Protein AF-A0A3D1MGC0-F1 (afdb_monomer_lite)

Secondary structure (DSSP, 8-state):
-----PPP-----------SSSSSSSSSS----------PPP----------------------------------EEEEGGGT-TT---EEEE-TT-EEEEEGGGTEEEEE-TTSS-SSGGGS-EEEEE----SS-------

pLDDT: mean 76.21, std 17.86, range [44.78, 98.44]

Structure (mmCIF, N/CA/C/O backbone):
data_AF-A0A3D1MGC0-F1
#
_entry.id   AF-A0A3D1MGC0-F1
#
loop_
_atom_site.group_PDB
_atom_site.id
_atom_site.type_symbol
_atom_site.label_atom_id
_atom_site.label_alt_id
_atom_site.label_comp_id
_atom_site.label_asym_id
_atom_site.label_entity_id
_atom_site.label_seq_id
_atom_site.pdbx_PDB_ins_code
_atom_site.Cartn_x
_atom_site.Cartn_y
_atom_site.Cartn_z
_atom_site.occupancy
_atom_site.B_iso_or_equiv
_atom_site.auth_seq_id
_atom_site.auth_comp_id
_atom_site.auth_asym_id
_atom_site.auth_atom_id
_atom_site.pdbx_PDB_model_num
ATOM 1 N N . MET A 1 1 ? -39.704 -39.101 -5.883 1.00 47.75 1 MET A N 1
ATOM 2 C CA . MET A 1 1 ? -38.546 -39.450 -6.733 1.00 47.75 1 MET A CA 1
ATOM 3 C C . MET A 1 1 ? -38.868 -39.029 -8.158 1.00 47.75 1 MET A C 1
ATOM 5 O O . MET A 1 1 ? -39.542 -39.771 -8.850 1.00 47.75 1 MET A O 1
ATOM 9 N N . ASN A 1 2 ? -38.472 -37.819 -8.559 1.00 51.19 2 ASN A N 1
ATOM 10 C CA . ASN A 1 2 ? -38.643 -37.319 -9.926 1.00 51.19 2 ASN A CA 1
ATOM 11 C C . ASN A 1 2 ? -37.257 -36.995 -10.483 1.00 51.19 2 ASN A C 1
ATOM 13 O O . ASN A 1 2 ? -36.601 -36.066 -10.018 1.00 51.19 2 ASN A O 1
ATOM 17 N N . HIS A 1 3 ? -36.815 -37.802 -11.445 1.00 57.38 3 HIS A N 1
ATOM 18 C CA . HIS A 1 3 ? -35.595 -37.578 -12.208 1.00 57.38 3 HIS A CA 1
ATOM 19 C C . HIS A 1 3 ? -35.859 -36.510 -13.268 1.00 57.38 3 HIS A C 1
ATOM 21 O O . HIS A 1 3 ? -36.646 -36.726 -14.187 1.00 57.38 3 HIS A O 1
ATOM 27 N N . HIS A 1 4 ? -35.196 -35.362 -13.147 1.00 67.50 4 HIS A N 1
ATOM 28 C CA . HIS A 1 4 ? -35.183 -34.338 -14.183 1.00 67.50 4 HIS A CA 1
ATOM 29 C C . HIS A 1 4 ? -33.795 -34.322 -14.834 1.00 67.50 4 HIS A C 1
ATOM 31 O O . HIS A 1 4 ? -32.834 -33.802 -14.272 1.00 67.50 4 HIS A O 1
ATOM 37 N N . ASN A 1 5 ? -33.694 -34.961 -16.001 1.00 59.78 5 ASN A N 1
ATOM 38 C CA . ASN A 1 5 ? -32.517 -34.941 -16.864 1.00 59.78 5 ASN A CA 1
ATOM 39 C C . ASN A 1 5 ? -32.467 -33.602 -17.604 1.00 59.78 5 ASN A C 1
ATOM 41 O O . ASN A 1 5 ? -33.309 -33.351 -18.467 1.00 59.78 5 ASN A O 1
ATOM 45 N N . GLN A 1 6 ? -31.478 -32.759 -17.303 1.00 66.62 6 GLN A N 1
ATOM 46 C CA . GLN A 1 6 ? -31.181 -31.587 -18.123 1.00 66.62 6 GLN A CA 1
ATOM 47 C C . GLN A 1 6 ? -30.089 -31.910 -19.140 1.00 66.62 6 GLN A C 1
ATO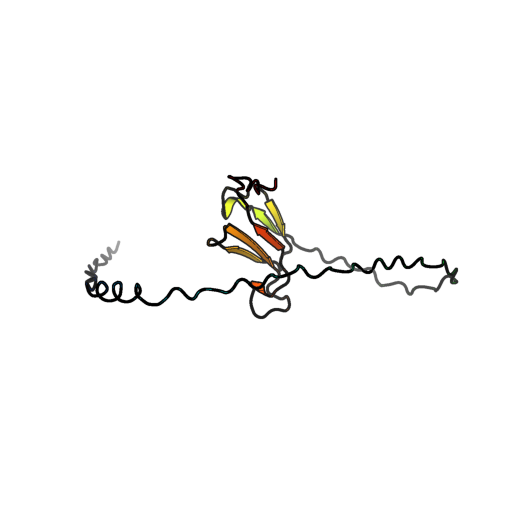M 49 O O . GLN A 1 6 ? -28.969 -32.302 -18.822 1.00 66.62 6 GLN A O 1
ATOM 54 N N . HIS A 1 7 ? -30.503 -31.768 -20.392 1.00 69.94 7 HIS A N 1
ATOM 55 C CA . HIS A 1 7 ? -29.790 -32.047 -21.621 1.00 69.94 7 HIS A CA 1
ATOM 56 C C . HIS A 1 7 ? -28.645 -31.042 -21.828 1.00 69.94 7 HIS A C 1
ATOM 58 O O . HIS A 1 7 ? -28.863 -29.831 -21.868 1.00 69.94 7 HIS A O 1
ATOM 64 N N . PHE A 1 8 ? -27.426 -31.558 -21.995 1.00 57.09 8 PHE A N 1
ATOM 65 C CA . PHE A 1 8 ? -26.239 -30.792 -22.371 1.00 57.09 8 PHE A CA 1
ATOM 66 C C . PHE A 1 8 ? -26.407 -30.214 -23.785 1.00 57.09 8 PHE A C 1
ATOM 68 O O . PHE A 1 8 ? -26.648 -30.941 -24.749 1.00 57.09 8 PHE A O 1
ATOM 75 N N . GLY A 1 9 ? -26.304 -28.889 -23.897 1.00 62.53 9 GLY A N 1
ATOM 76 C CA . GLY A 1 9 ? -26.266 -28.160 -25.161 1.00 62.53 9 GLY A CA 1
ATOM 77 C C . GLY A 1 9 ? -24.826 -27.859 -25.558 1.00 62.53 9 GLY A C 1
ATOM 78 O O . GLY A 1 9 ? -24.232 -26.894 -25.077 1.00 62.53 9 GLY A O 1
ATOM 79 N N . ASP A 1 10 ? -24.291 -28.680 -26.453 1.00 60.38 10 ASP A N 1
ATOM 80 C CA . ASP A 1 10 ? -22.959 -28.566 -27.041 1.00 60.38 10 ASP A CA 1
ATOM 81 C C . ASP A 1 10 ? -22.897 -27.364 -28.007 1.00 60.38 10 ASP A C 1
ATOM 83 O O . ASP A 1 10 ? -23.328 -27.428 -29.162 1.00 60.38 10 ASP A O 1
ATOM 87 N N . ARG A 1 11 ? -22.395 -26.211 -27.544 1.00 63.41 11 ARG A N 1
ATOM 88 C CA . ARG A 1 11 ? -22.168 -25.038 -28.405 1.00 63.41 11 ARG A CA 1
ATOM 89 C C . ARG A 1 11 ? -20.720 -25.006 -28.884 1.00 63.41 11 ARG A C 1
ATOM 91 O O . ARG A 1 11 ? -19.861 -24.386 -28.263 1.00 63.41 11 ARG A O 1
ATOM 98 N N . LYS A 1 12 ? -20.480 -25.616 -30.051 1.00 61.09 12 LYS A N 1
ATOM 99 C CA . LYS A 1 12 ? -19.269 -25.426 -30.869 1.00 61.09 12 LYS A CA 1
ATOM 100 C C . LYS A 1 12 ? -19.075 -23.935 -31.177 1.00 61.09 12 LYS A C 1
ATOM 102 O O . LYS A 1 12 ? -19.682 -23.401 -32.106 1.00 61.09 12 LYS A O 1
ATOM 107 N N . LYS A 1 13 ? -18.224 -23.253 -30.407 1.00 65.25 13 LYS A N 1
ATOM 108 C CA . LYS A 1 13 ? -17.772 -21.890 -30.710 1.00 65.25 13 LYS A CA 1
ATOM 109 C C . LYS A 1 13 ? -16.791 -21.958 -31.883 1.00 65.25 13 LYS A C 1
ATOM 111 O O . LYS A 1 13 ? -15.665 -22.421 -31.737 1.00 65.25 13 LYS A O 1
ATOM 116 N N . ARG A 1 14 ? -17.244 -21.531 -33.063 1.00 66.00 14 ARG A N 1
ATOM 117 C CA . ARG A 1 14 ? -16.391 -21.295 -34.234 1.00 66.00 14 ARG A CA 1
ATOM 118 C C . ARG A 1 14 ? -15.517 -20.075 -33.938 1.00 66.00 14 ARG A C 1
ATOM 120 O O . ARG A 1 14 ? -16.042 -18.980 -33.771 1.00 66.00 14 ARG A O 1
ATOM 127 N N . VAL A 1 15 ? -14.208 -20.280 -33.834 1.00 60.94 15 VAL A N 1
ATOM 128 C CA . VAL A 1 15 ? -13.215 -19.206 -33.697 1.00 60.94 15 VAL A CA 1
ATOM 129 C C . VAL A 1 15 ? -12.971 -18.607 -35.090 1.00 60.94 15 VAL A C 1
ATOM 131 O O . VAL A 1 15 ? -12.609 -19.361 -35.996 1.00 60.94 15 VAL A O 1
ATOM 134 N N . PRO A 1 16 ? -13.187 -17.300 -35.323 1.00 60.53 16 PRO A N 1
ATOM 135 C CA . PRO A 1 16 ? -12.879 -16.686 -36.609 1.00 60.53 16 PRO A CA 1
ATOM 136 C C . PRO A 1 16 ? -11.362 -16.490 -36.780 1.00 60.53 16 PRO A C 1
ATOM 138 O O . PRO A 1 16 ? -10.730 -15.690 -36.094 1.00 60.53 16 PRO A O 1
ATOM 141 N N . VAL A 1 17 ? -10.795 -17.222 -37.742 1.00 59.50 17 VAL A N 1
ATOM 142 C CA . VAL A 1 17 ? -9.399 -17.179 -38.223 1.00 59.50 17 VAL A CA 1
ATOM 143 C C . VAL A 1 17 ? -9.187 -15.957 -39.139 1.00 59.50 17 VAL A C 1
ATOM 145 O O . VAL A 1 17 ? -8.873 -16.095 -40.314 1.00 59.50 17 VAL A O 1
ATOM 148 N N . PHE A 1 18 ? -9.425 -14.741 -38.638 1.00 53.75 18 PHE A N 1
ATOM 149 C CA . PHE A 1 18 ? -9.345 -13.512 -39.454 1.00 53.75 18 PHE A CA 1
ATOM 150 C C . PHE A 1 18 ? -8.654 -12.323 -38.761 1.00 53.75 18 PHE A C 1
ATOM 152 O O . PHE A 1 18 ? -8.911 -11.172 -39.094 1.00 53.75 18 PHE A O 1
ATOM 159 N N . ILE A 1 19 ? -7.732 -12.574 -37.825 1.00 54.25 19 ILE A N 1
ATOM 160 C CA . ILE A 1 19 ? -6.922 -11.518 -37.182 1.00 54.25 19 ILE A CA 1
ATOM 161 C C . ILE A 1 19 ? -5.434 -11.886 -37.260 1.00 54.25 19 ILE A C 1
ATOM 163 O O . ILE A 1 19 ? -4.747 -12.006 -36.257 1.00 54.25 19 ILE A O 1
ATOM 167 N N . PHE A 1 20 ? -4.932 -12.132 -38.472 1.00 50.84 20 PHE A N 1
ATOM 168 C CA . PHE A 1 20 ? -3.489 -12.291 -38.719 1.00 50.84 20 PHE A CA 1
ATOM 169 C C . PHE A 1 20 ? -2.950 -11.350 -39.810 1.00 50.84 20 PHE A C 1
ATOM 171 O O . PHE A 1 20 ? -1.765 -11.388 -40.119 1.00 50.84 20 PHE A O 1
ATOM 178 N N . LEU A 1 21 ? -3.786 -10.455 -40.358 1.00 50.72 21 LEU A N 1
ATOM 179 C CA . LEU A 1 21 ? -3.411 -9.561 -41.465 1.00 50.72 21 LEU A CA 1
ATOM 180 C C . LEU A 1 21 ? -3.240 -8.078 -41.072 1.00 50.72 21 LEU A C 1
ATOM 182 O O . LEU A 1 21 ? -3.053 -7.242 -41.944 1.00 50.72 21 LEU A O 1
ATOM 186 N N . PHE A 1 22 ? -3.276 -7.735 -39.779 1.00 49.31 22 PHE A N 1
ATOM 187 C CA . PHE A 1 22 ? -3.072 -6.351 -39.303 1.00 49.31 22 PHE A CA 1
ATOM 188 C C . PHE A 1 22 ? -1.769 -6.134 -38.510 1.00 49.31 22 PHE A C 1
ATOM 190 O O . PHE A 1 22 ? -1.492 -5.022 -38.079 1.00 49.31 22 PHE A O 1
ATOM 197 N N . VAL A 1 23 ? -0.935 -7.170 -38.351 1.00 52.09 23 VAL A N 1
ATOM 198 C CA . VAL A 1 23 ? 0.314 -7.108 -37.558 1.00 52.09 23 VAL A CA 1
ATOM 199 C C . VAL A 1 23 ? 1.549 -6.746 -38.410 1.00 52.09 23 VAL A C 1
ATOM 201 O O . VAL A 1 23 ? 2.621 -6.504 -37.870 1.00 52.09 23 VAL A O 1
ATOM 204 N N . MET A 1 24 ? 1.421 -6.628 -39.738 1.00 51.75 24 MET A N 1
ATOM 205 C CA . MET A 1 24 ? 2.564 -6.369 -40.639 1.00 51.75 24 MET A CA 1
ATOM 206 C C . MET A 1 24 ? 2.733 -4.914 -41.114 1.00 51.75 24 MET A C 1
ATOM 208 O O . MET A 1 24 ? 3.725 -4.610 -41.768 1.00 51.75 24 MET A O 1
ATOM 212 N N . THR A 1 25 ? 1.834 -3.986 -40.775 1.00 51.94 25 THR A N 1
ATOM 213 C CA . THR A 1 25 ? 1.933 -2.573 -41.212 1.00 51.94 25 THR A CA 1
ATOM 214 C C . THR A 1 25 ? 2.431 -1.599 -40.140 1.00 51.94 25 THR A C 1
ATOM 216 O O . THR A 1 25 ? 2.611 -0.422 -40.437 1.00 51.94 25 THR A O 1
ATOM 219 N N . ALA A 1 26 ? 2.737 -2.059 -38.923 1.00 53.94 26 ALA A N 1
ATOM 220 C CA . ALA A 1 26 ? 3.179 -1.196 -37.818 1.00 53.94 26 ALA A CA 1
ATOM 221 C C . ALA A 1 26 ? 4.712 -1.111 -37.626 1.00 53.94 26 ALA A C 1
ATOM 223 O O . ALA A 1 26 ? 5.164 -0.630 -36.593 1.00 53.94 26 ALA A O 1
ATOM 224 N N . ILE A 1 27 ? 5.525 -1.567 -38.590 1.00 56.47 27 ILE A N 1
ATOM 225 C CA . ILE A 1 27 ? 7.001 -1.611 -38.452 1.00 56.47 27 ILE A CA 1
ATOM 226 C C . ILE A 1 27 ? 7.708 -0.447 -39.192 1.00 56.47 27 ILE A C 1
ATOM 228 O O . ILE A 1 27 ? 8.929 -0.350 -39.165 1.00 56.47 27 ILE A O 1
ATOM 232 N N . LEU A 1 28 ? 6.986 0.487 -39.832 1.00 54.62 28 LEU A N 1
ATOM 233 C CA . LEU A 1 28 ? 7.609 1.494 -40.724 1.00 54.62 28 LEU A CA 1
ATOM 234 C C . LEU A 1 28 ? 7.374 2.980 -40.386 1.00 54.62 28 LEU A C 1
ATOM 236 O O . LEU A 1 28 ? 7.738 3.851 -41.171 1.00 54.62 28 LEU A O 1
ATOM 240 N N . THR A 1 29 ? 6.873 3.309 -39.199 1.00 60.97 29 THR A N 1
ATOM 241 C CA . THR A 1 29 ? 6.804 4.702 -38.704 1.00 60.97 29 THR A CA 1
ATOM 242 C C . THR A 1 29 ? 7.055 4.710 -37.205 1.00 60.97 29 THR A C 1
ATOM 244 O O . THR A 1 29 ? 6.277 4.131 -36.467 1.00 60.97 29 THR A O 1
ATOM 247 N N . GLY A 1 30 ? 8.076 5.336 -36.643 1.00 50.97 30 GLY A N 1
ATOM 248 C CA . GLY A 1 30 ? 9.191 6.089 -37.182 1.00 50.97 30 GLY A CA 1
ATOM 249 C C . GLY A 1 30 ? 10.081 6.429 -35.989 1.00 50.97 30 GLY A C 1
ATOM 250 O O . GLY A 1 30 ? 9.583 6.735 -34.906 1.00 50.97 30 GLY A O 1
ATOM 251 N N . CYS A 1 31 ? 11.395 6.353 -36.169 1.00 55.91 31 CYS A N 1
ATOM 252 C CA . CYS A 1 31 ? 12.350 6.871 -35.202 1.00 55.91 31 CYS A CA 1
ATOM 253 C C . CYS A 1 31 ? 12.249 8.400 -35.194 1.00 55.91 31 CYS A C 1
ATOM 255 O O . CYS A 1 31 ? 12.917 9.071 -35.980 1.00 55.91 31 CYS A O 1
ATOM 257 N N . GLN A 1 32 ? 11.403 8.964 -34.333 1.00 57.88 32 GLN A N 1
ATOM 258 C CA . GLN A 1 32 ? 11.542 10.368 -33.974 1.00 57.88 32 GLN A CA 1
ATOM 259 C C . GLN A 1 32 ? 12.711 10.487 -33.000 1.00 57.88 32 GLN A C 1
ATOM 261 O O . GLN A 1 32 ? 12.677 9.992 -31.878 1.00 57.88 32 GLN A O 1
ATOM 266 N N . HIS A 1 33 ? 13.780 11.093 -33.506 1.00 47.78 33 HIS A N 1
ATOM 267 C CA . HIS A 1 33 ? 14.952 11.518 -32.762 1.00 47.78 33 HIS A CA 1
ATOM 268 C C . HIS A 1 33 ? 14.503 12.548 -31.718 1.00 47.78 33 HIS A C 1
ATOM 270 O O . HIS A 1 33 ? 14.271 13.717 -32.035 1.00 47.78 33 HIS A O 1
ATOM 276 N N . GLU A 1 34 ? 14.330 12.106 -30.478 1.00 55.59 34 GLU A N 1
ATOM 277 C CA . GLU A 1 34 ? 14.039 12.989 -29.358 1.00 55.59 34 GLU A CA 1
ATOM 278 C C . GLU A 1 34 ? 15.332 13.742 -29.016 1.00 55.59 34 GLU A C 1
ATOM 280 O O . GLU A 1 34 ? 16.314 13.166 -28.544 1.00 55.59 34 GLU A O 1
ATOM 285 N N . LYS A 1 35 ? 15.380 15.039 -29.338 1.00 59.62 35 LYS A N 1
ATOM 286 C CA . LYS A 1 35 ? 16.447 15.927 -28.872 1.00 59.62 35 LYS A CA 1
ATOM 287 C C . LYS A 1 35 ? 16.377 15.956 -27.350 1.00 59.62 35 LYS A C 1
ATOM 289 O O . LYS A 1 35 ? 15.458 16.554 -26.797 1.00 59.62 35 LYS A O 1
ATOM 294 N N . SER A 1 36 ? 17.351 15.340 -26.687 1.00 51.25 36 SER A N 1
ATOM 295 C CA . SER A 1 36 ? 17.535 15.463 -25.246 1.00 51.25 36 SER A CA 1
ATOM 296 C C . SER A 1 36 ? 17.737 16.934 -24.886 1.00 51.25 36 SER A C 1
ATOM 298 O O . SER A 1 36 ? 18.810 17.503 -25.088 1.00 51.25 36 SER A O 1
ATOM 300 N N . ALA A 1 37 ? 16.686 17.562 -24.365 1.00 60.47 37 ALA A N 1
ATOM 301 C CA . ALA A 1 37 ? 16.826 18.782 -23.600 1.00 60.47 37 ALA A CA 1
ATOM 302 C C . ALA A 1 37 ? 17.583 18.421 -22.317 1.00 60.47 37 ALA A C 1
ATOM 304 O O . ALA A 1 37 ? 17.166 17.544 -21.558 1.00 60.47 37 ALA A O 1
ATOM 305 N N . VAL A 1 38 ? 18.725 19.070 -22.107 1.00 63.75 38 VAL A N 1
ATOM 306 C CA . VAL A 1 38 ? 19.458 19.037 -20.843 1.00 63.75 38 VAL A CA 1
ATOM 307 C C . VAL A 1 38 ? 18.553 19.678 -19.793 1.00 63.75 38 VAL A C 1
ATOM 309 O O . VAL A 1 38 ? 18.475 20.898 -19.680 1.00 63.75 38 VAL A O 1
ATOM 312 N N . ASN A 1 39 ? 17.817 18.843 -19.063 1.00 53.25 39 ASN A N 1
ATOM 313 C CA . ASN A 1 39 ? 17.094 19.252 -17.872 1.00 53.25 39 ASN A CA 1
ATOM 314 C C . ASN A 1 39 ? 18.118 19.450 -16.756 1.00 53.25 39 ASN A C 1
ATOM 316 O O . ASN A 1 39 ? 18.488 18.509 -16.056 1.00 53.25 39 ASN A O 1
ATOM 320 N N . THR A 1 40 ? 18.590 20.684 -16.606 1.00 64.69 40 THR A N 1
ATOM 321 C CA . THR A 1 40 ? 19.208 21.131 -15.361 1.00 64.69 40 THR A CA 1
ATOM 322 C C . THR A 1 40 ? 18.172 20.931 -14.251 1.00 64.69 40 THR A C 1
ATOM 324 O O . THR A 1 40 ? 17.065 21.463 -14.377 1.00 64.69 40 THR A O 1
ATOM 327 N N . PRO A 1 41 ? 18.460 20.150 -13.195 1.00 71.94 41 PRO A N 1
ATOM 328 C CA . PRO A 1 41 ? 17.519 20.004 -12.098 1.00 71.94 41 PRO A CA 1
ATOM 329 C C . PRO A 1 41 ? 17.252 21.390 -11.494 1.00 71.94 41 PRO A C 1
ATOM 331 O O . PRO A 1 41 ? 18.207 22.146 -11.280 1.00 71.94 41 PRO A O 1
ATOM 334 N N . PRO A 1 42 ? 15.985 21.759 -11.237 1.00 68.19 42 PRO A N 1
ATOM 335 C CA . PRO A 1 42 ? 15.692 22.979 -10.507 1.00 68.19 42 PRO A CA 1
ATOM 336 C C . PRO A 1 42 ? 16.376 22.885 -9.142 1.00 68.19 42 PRO A C 1
ATOM 338 O O . PRO A 1 42 ? 16.145 21.946 -8.379 1.00 68.19 42 PRO A O 1
ATOM 341 N N . ILE A 1 43 ? 17.252 23.846 -8.856 1.00 67.25 43 ILE A N 1
ATOM 342 C CA . ILE A 1 43 ? 17.786 24.056 -7.515 1.00 67.25 43 ILE A CA 1
ATOM 343 C C . ILE A 1 43 ? 16.587 24.462 -6.658 1.00 67.25 43 ILE A C 1
ATOM 345 O O . ILE A 1 43 ? 16.075 25.573 -6.774 1.00 67.25 43 ILE A O 1
ATOM 349 N N . ILE A 1 44 ? 16.089 23.524 -5.855 1.00 70.38 44 ILE A N 1
ATOM 350 C CA . ILE A 1 44 ? 15.060 23.791 -4.856 1.00 70.38 44 ILE A CA 1
ATOM 351 C C . ILE A 1 44 ? 15.768 24.508 -3.706 1.00 70.38 44 ILE A C 1
ATOM 353 O O . ILE A 1 44 ? 16.421 23.878 -2.875 1.00 70.38 44 ILE A O 1
ATOM 357 N N . GLU A 1 45 ? 15.673 25.836 -3.677 1.00 62.59 45 GLU A N 1
ATOM 358 C CA . GLU A 1 45 ? 15.965 26.608 -2.473 1.00 62.59 45 GLU A CA 1
ATOM 359 C C . GLU A 1 45 ? 14.946 26.204 -1.405 1.00 62.59 45 GLU A C 1
ATOM 361 O O . GLU A 1 45 ? 13.771 26.552 -1.481 1.00 62.59 45 GLU A O 1
ATOM 366 N N . VAL A 1 46 ? 15.388 25.412 -0.429 1.00 68.38 46 VAL A N 1
ATOM 367 C CA . VAL A 1 46 ? 14.601 25.085 0.760 1.00 68.38 46 VAL A CA 1
ATOM 368 C C . VAL A 1 46 ? 14.593 26.331 1.652 1.00 68.38 46 VAL A C 1
ATOM 370 O O . VAL A 1 46 ? 15.649 26.684 2.187 1.00 68.38 46 VAL A O 1
ATOM 373 N N . PRO A 1 47 ? 13.454 27.019 1.856 1.00 59.78 47 PRO A N 1
ATOM 374 C CA . PRO A 1 47 ? 13.396 28.145 2.772 1.00 59.78 47 PRO A CA 1
ATOM 375 C C . PRO A 1 47 ? 13.454 27.583 4.192 1.00 59.78 47 PRO A C 1
ATOM 377 O O . PRO A 1 47 ? 12.462 27.090 4.727 1.00 59.78 47 PRO A O 1
ATOM 380 N N . ASN A 1 48 ? 14.631 27.630 4.812 1.00 60.16 48 ASN A N 1
ATOM 381 C CA . ASN A 1 48 ? 14.789 27.288 6.219 1.00 60.16 48 ASN A CA 1
ATOM 382 C C . ASN A 1 48 ? 14.256 28.444 7.085 1.00 60.16 48 ASN A C 1
ATOM 384 O O . ASN A 1 48 ? 15.019 29.265 7.591 1.00 60.16 48 ASN A O 1
ATOM 388 N N . GLN A 1 49 ? 12.932 28.546 7.223 1.00 48.12 49 GLN A N 1
ATOM 389 C CA . GLN A 1 49 ? 12.306 29.446 8.190 1.00 48.12 49 GLN A CA 1
ATOM 390 C C . GLN A 1 49 ? 12.280 28.774 9.567 1.00 48.12 49 GLN A C 1
ATOM 392 O O . GLN A 1 49 ? 11.299 28.155 9.966 1.00 48.12 49 GLN A O 1
ATOM 397 N N . SER A 1 50 ? 13.373 28.917 10.318 1.00 50.41 50 SER A N 1
ATOM 398 C CA . SER A 1 50 ? 13.312 28.810 11.778 1.00 50.41 50 SER A CA 1
ATOM 399 C C . SER A 1 50 ? 12.692 30.086 12.336 1.00 50.41 50 SER A C 1
ATOM 401 O O . SER A 1 50 ? 13.374 31.084 12.560 1.00 50.41 50 SER A O 1
ATOM 403 N N . THR A 1 51 ? 11.380 30.067 12.550 1.00 44.78 51 THR A N 1
ATOM 404 C CA . THR A 1 51 ? 10.705 31.067 13.378 1.00 44.78 51 THR A CA 1
ATOM 405 C C . THR A 1 51 ? 10.902 30.710 14.846 1.00 44.78 51 THR A C 1
ATOM 407 O O . THR A 1 51 ? 10.227 29.838 15.388 1.00 44.78 51 THR A O 1
ATOM 410 N N . THR A 1 52 ? 11.837 31.403 15.492 1.00 52.88 52 THR A N 1
ATOM 411 C CA . THR A 1 52 ? 11.970 31.449 16.950 1.00 52.88 52 THR A CA 1
ATOM 412 C C . THR A 1 52 ? 10.751 32.166 17.530 1.00 52.88 52 THR A C 1
ATOM 414 O O . THR A 1 52 ? 10.647 33.389 17.456 1.00 52.88 52 THR A O 1
ATOM 417 N N . SER A 1 53 ? 9.813 31.409 18.097 1.00 51.00 53 SER A N 1
ATOM 418 C CA . SER A 1 53 ? 8.669 31.953 18.828 1.00 51.00 53 SER A CA 1
ATOM 419 C C . SER A 1 53 ? 9.111 32.499 20.188 1.00 51.00 53 SER A C 1
ATOM 421 O O . SER A 1 53 ? 9.642 31.770 21.026 1.00 51.00 53 SER A O 1
ATOM 423 N N . THR A 1 54 ? 8.873 33.788 20.406 1.00 63.59 54 THR A N 1
ATOM 424 C CA . THR A 1 54 ? 9.002 34.475 21.694 1.00 63.59 54 THR A CA 1
ATOM 425 C C . THR A 1 54 ? 7.975 33.921 22.694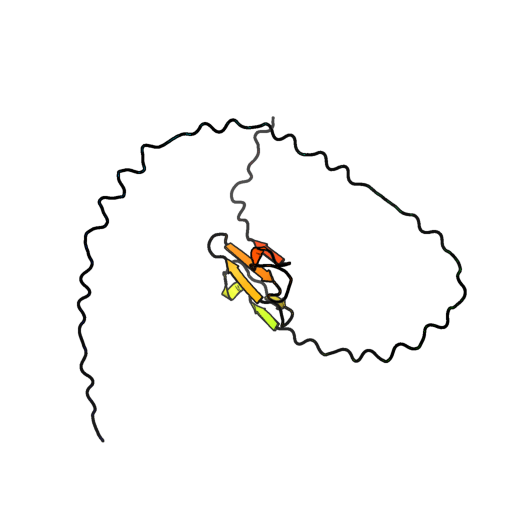 1.00 63.59 54 THR A C 1
ATOM 427 O O . THR A 1 54 ? 6.806 33.785 22.329 1.00 63.59 54 THR A O 1
ATOM 430 N N . PRO A 1 55 ? 8.346 33.616 23.952 1.00 65.00 55 PRO A N 1
ATOM 431 C CA . PRO A 1 55 ? 7.378 33.234 24.971 1.00 65.00 55 PRO A CA 1
ATOM 432 C C . PRO A 1 55 ? 6.630 34.485 25.452 1.00 65.00 55 PRO A C 1
ATOM 434 O O . PRO A 1 55 ? 7.124 35.247 26.280 1.00 65.00 55 PRO A O 1
ATOM 437 N N . THR A 1 56 ? 5.433 34.715 24.915 1.00 67.88 56 THR A N 1
ATOM 438 C CA . THR A 1 56 ? 4.483 35.683 25.472 1.00 67.88 56 THR A CA 1
ATOM 439 C C . THR A 1 56 ? 3.754 35.026 26.639 1.00 67.88 56 THR A C 1
ATOM 441 O O . THR A 1 56 ? 2.906 34.158 26.446 1.00 67.88 56 THR A O 1
ATOM 444 N N . THR A 1 57 ? 4.084 35.453 27.857 1.00 69.94 57 THR A N 1
ATOM 445 C CA . THR A 1 57 ? 3.332 35.153 29.083 1.00 69.94 57 THR A CA 1
ATOM 446 C C . THR A 1 57 ? 1.962 35.831 29.006 1.00 69.94 57 THR A C 1
ATOM 448 O O . THR A 1 57 ? 1.792 36.966 29.448 1.00 69.94 57 THR A O 1
ATOM 451 N N . ALA A 1 58 ? 0.994 35.157 28.388 1.00 63.03 58 ALA A N 1
ATOM 452 C CA . ALA A 1 58 ? -0.412 35.539 28.428 1.00 63.03 58 ALA A CA 1
ATOM 453 C C . ALA A 1 58 ? -1.067 34.991 29.708 1.00 63.03 58 ALA A C 1
ATOM 455 O O . ALA A 1 58 ? -0.746 33.890 30.159 1.00 63.03 58 ALA A O 1
ATOM 456 N N . LEU A 1 59 ? -1.960 35.789 30.305 1.00 73.62 59 LEU A N 1
ATOM 457 C CA . LEU A 1 59 ? -2.785 35.406 31.453 1.00 73.62 59 LEU A CA 1
ATOM 458 C C . LEU A 1 59 ? -3.608 34.135 31.159 1.00 73.62 59 LEU A C 1
ATOM 460 O O . LEU A 1 59 ? -3.943 33.896 29.999 1.00 73.62 59 LEU A O 1
ATOM 464 N N . PRO A 1 60 ? -3.979 33.354 32.193 1.00 68.12 60 PRO A N 1
ATOM 465 C CA . PRO A 1 60 ? -4.834 32.184 32.036 1.00 68.12 60 PRO A CA 1
ATOM 466 C C . PRO A 1 60 ? -6.227 32.617 31.570 1.00 68.12 60 PRO A C 1
ATOM 468 O O . PRO A 1 60 ? -7.051 33.078 32.359 1.00 68.12 60 PRO A O 1
ATOM 471 N N . ASP A 1 61 ? -6.457 32.494 30.267 1.00 70.50 61 ASP A N 1
ATOM 472 C CA . ASP A 1 61 ? -7.777 32.562 29.660 1.00 70.50 61 ASP A CA 1
ATOM 473 C C . ASP A 1 61 ? -8.574 31.343 30.138 1.00 70.50 61 ASP A C 1
ATOM 475 O O . ASP A 1 61 ? -8.098 30.204 30.078 1.00 70.50 61 ASP A O 1
ATOM 479 N N . LEU A 1 62 ? -9.756 31.585 30.702 1.00 71.12 62 LEU A N 1
ATOM 480 C CA . LEU A 1 62 ? -10.639 30.538 31.203 1.00 71.12 62 LEU A CA 1
ATOM 481 C C . LEU A 1 62 ? -11.240 29.823 29.996 1.00 71.12 62 LEU A C 1
ATOM 483 O O . LEU A 1 62 ? -12.306 30.185 29.501 1.00 71.12 62 LEU A O 1
ATOM 487 N N . GLN A 1 63 ? -10.510 28.822 29.510 1.00 76.88 63 GLN A N 1
ATOM 488 C CA . GLN A 1 63 ? -10.915 27.990 28.394 1.00 76.88 63 GLN A CA 1
ATOM 489 C C . GLN A 1 63 ? -12.264 27.337 28.742 1.00 76.88 63 GLN A C 1
ATOM 491 O O . GLN A 1 63 ? -12.339 26.613 29.739 1.00 76.88 63 GLN A O 1
ATOM 496 N N . PRO A 1 64 ? -13.341 27.617 27.985 1.00 76.56 64 PRO A N 1
ATOM 497 C CA . PRO A 1 64 ? -14.644 27.023 28.246 1.00 76.56 64 PRO A CA 1
ATOM 498 C C . PRO A 1 64 ? -14.498 25.502 28.244 1.00 76.56 64 PRO A C 1
ATOM 500 O O . PRO A 1 64 ? -13.876 24.951 27.334 1.00 76.56 64 PRO A O 1
ATOM 503 N N . GLU A 1 65 ? -15.033 24.845 29.280 1.00 77.00 65 GLU A N 1
ATOM 504 C CA . GLU A 1 65 ? -15.063 23.385 29.397 1.00 77.00 65 GLU A CA 1
ATOM 505 C C . GLU A 1 65 ? -15.630 22.799 28.103 1.00 77.00 65 GLU A C 1
ATOM 507 O O . GLU A 1 65 ? -16.835 22.838 27.841 1.00 77.00 65 GLU A O 1
ATOM 512 N N . GLN A 1 66 ? -14.737 22.294 27.254 1.00 79.94 66 GLN A N 1
ATOM 513 C CA . GLN A 1 66 ? -15.128 21.597 26.050 1.00 79.94 66 GLN A CA 1
ATOM 514 C C . GLN A 1 66 ? -15.840 20.320 26.508 1.00 79.94 66 GLN A C 1
ATOM 516 O O . GLN A 1 66 ? -15.264 19.566 27.300 1.00 79.94 66 GLN A O 1
ATOM 521 N N . PRO A 1 67 ? -17.088 20.075 26.067 1.00 83.25 67 PRO A N 1
ATOM 522 C CA . PRO A 1 67 ? -17.837 18.906 26.495 1.00 83.25 67 PRO A CA 1
ATOM 523 C C . PRO A 1 67 ? -17.010 17.639 26.249 1.00 83.25 67 PRO A C 1
ATOM 525 O O . PRO A 1 67 ? -16.269 17.584 25.259 1.00 83.25 67 PRO A O 1
ATOM 528 N N . PRO A 1 68 ? -17.109 16.632 27.137 1.00 80.56 68 PRO A N 1
ATOM 529 C CA . PRO A 1 68 ? -16.312 15.419 27.047 1.00 80.56 68 PRO A CA 1
ATOM 530 C C . PRO A 1 68 ? -16.477 14.815 25.656 1.00 80.56 68 PRO A C 1
ATOM 532 O O . PRO A 1 68 ? -17.570 14.402 25.265 1.00 80.56 68 PRO A O 1
ATOM 535 N N . ILE A 1 69 ? -15.382 14.814 24.894 1.00 82.12 69 ILE A N 1
ATOM 536 C CA . ILE A 1 69 ? -15.328 14.227 23.561 1.00 82.12 69 ILE A CA 1
ATOM 537 C C . ILE A 1 69 ? -15.556 12.732 23.762 1.00 82.12 69 ILE A C 1
ATOM 539 O O . ILE A 1 69 ? -14.660 12.006 24.193 1.00 82.12 69 ILE A O 1
ATOM 543 N N . VAL A 1 70 ? -16.779 12.274 23.502 1.00 82.69 70 VAL A N 1
ATOM 544 C CA . VAL A 1 70 ? -17.093 10.849 23.472 1.00 82.69 70 VAL A CA 1
ATOM 545 C C . VAL A 1 70 ? -16.313 10.281 22.296 1.00 82.69 70 VAL A C 1
ATOM 547 O O . VAL A 1 70 ? -16.684 10.478 21.142 1.00 82.69 70 VAL A O 1
ATOM 550 N N . ALA A 1 71 ? -15.173 9.657 22.591 1.00 82.81 71 ALA A N 1
ATOM 551 C CA . ALA A 1 71 ? -14.312 9.069 21.582 1.00 82.81 71 ALA A CA 1
ATOM 552 C C . ALA A 1 71 ? -15.095 7.972 20.855 1.00 82.81 71 ALA A C 1
ATOM 554 O O . ALA A 1 71 ? -15.340 6.893 21.397 1.00 82.81 71 ALA A O 1
ATOM 555 N N . GLU A 1 72 ? -15.515 8.269 19.631 1.00 84.56 72 GLU A N 1
ATOM 556 C CA . GLU A 1 72 ? -16.159 7.291 18.774 1.00 84.56 72 GLU A CA 1
ATOM 557 C C . GLU A 1 72 ? -15.180 6.135 18.546 1.00 84.56 72 GLU A C 1
ATOM 559 O O . GLU A 1 72 ? -14.035 6.324 18.117 1.00 84.56 72 GLU A O 1
ATOM 564 N N . LYS A 1 73 ? -15.604 4.920 18.905 1.00 86.00 73 LYS A N 1
ATOM 565 C CA . LYS A 1 73 ? -14.784 3.719 18.767 1.00 86.00 73 LYS A CA 1
ATOM 566 C C . LYS A 1 73 ? -14.577 3.440 17.280 1.00 86.00 73 LYS A C 1
ATOM 568 O O . LYS A 1 73 ? -15.411 2.801 16.644 1.00 86.00 73 LYS A O 1
ATOM 573 N N . LYS A 1 74 ? -13.447 3.887 16.734 1.00 87.12 74 LYS A N 1
ATOM 574 C CA . LYS A 1 74 ? -13.043 3.565 15.362 1.00 87.12 74 LYS A CA 1
ATOM 575 C C . LYS A 1 74 ? -12.843 2.052 15.241 1.00 87.12 74 LYS A C 1
ATOM 577 O O . LYS A 1 74 ? -12.046 1.462 15.971 1.00 87.12 74 LYS A O 1
ATOM 582 N N . VAL A 1 75 ? -13.602 1.421 14.349 1.00 91.56 75 VAL A N 1
ATOM 583 C CA . VAL A 1 75 ? -13.441 0.005 13.999 1.00 91.56 75 VAL A CA 1
ATOM 584 C C . VAL A 1 75 ? -12.339 -0.078 12.958 1.00 91.56 75 VAL A C 1
ATOM 586 O O . VAL A 1 75 ? -12.467 0.531 11.908 1.00 91.56 75 VAL A O 1
ATOM 589 N N . TYR A 1 76 ? -11.263 -0.803 13.240 1.00 95.25 76 TYR A N 1
ATOM 590 C CA . TYR A 1 76 ? -10.172 -0.989 12.288 1.00 95.25 76 TYR A CA 1
ATOM 591 C C . TYR A 1 76 ? -10.194 -2.399 11.704 1.00 95.25 76 TYR A C 1
ATOM 593 O O . TYR A 1 76 ? -10.603 -3.345 12.382 1.00 95.25 76 TYR A O 1
ATOM 601 N N . THR A 1 77 ? -9.697 -2.536 10.478 1.00 95.75 77 THR A N 1
ATOM 602 C CA . THR A 1 77 ? -9.584 -3.822 9.784 1.00 95.75 77 THR A CA 1
ATOM 603 C C . THR A 1 77 ? -8.117 -4.204 9.653 1.00 95.75 77 THR A C 1
ATOM 605 O O . THR A 1 77 ? -7.297 -3.392 9.233 1.00 95.75 77 THR A O 1
ATOM 608 N N . THR A 1 78 ? -7.771 -5.444 9.993 1.00 98.00 78 THR A N 1
ATOM 609 C CA . THR A 1 78 ? -6.432 -5.988 9.736 1.00 98.00 78 THR A CA 1
ATOM 610 C C . THR A 1 78 ? -6.404 -6.613 8.348 1.00 98.00 78 THR A C 1
ATOM 612 O O . THR A 1 78 ? -7.209 -7.498 8.067 1.00 98.00 78 THR A O 1
ATOM 615 N N . VAL A 1 79 ? -5.468 -6.188 7.503 1.00 98.06 79 VAL A N 1
ATOM 616 C CA . VAL A 1 79 ? -5.275 -6.716 6.146 1.00 98.06 79 VAL A CA 1
ATOM 617 C C . VAL A 1 79 ? -3.957 -7.479 6.078 1.00 98.06 79 VAL A C 1
ATOM 619 O O . VAL A 1 79 ? -2.930 -6.972 6.532 1.00 98.06 79 VAL A O 1
ATOM 622 N N . ASP A 1 80 ? -3.993 -8.699 5.536 1.00 98.38 80 ASP A N 1
ATOM 623 C CA . ASP A 1 80 ? -2.811 -9.511 5.237 1.00 98.38 80 ASP A CA 1
ATOM 624 C C . ASP A 1 80 ? -2.395 -9.288 3.781 1.00 98.38 80 ASP A C 1
ATOM 626 O O . ASP A 1 80 ? -3.107 -9.676 2.856 1.00 98.38 80 ASP A O 1
ATOM 630 N N . PHE A 1 81 ? -1.257 -8.626 3.560 1.00 98.19 81 PHE A N 1
ATOM 631 C CA . PHE A 1 81 ? -0.855 -8.261 2.202 1.00 98.19 81 PHE A CA 1
ATOM 632 C C . PHE A 1 81 ? -0.273 -9.424 1.398 1.00 98.19 81 PHE A C 1
ATOM 634 O O . PHE A 1 81 ? -0.181 -9.325 0.171 1.00 98.19 81 PHE A O 1
ATOM 641 N N . SER A 1 82 ? 0.034 -10.545 2.056 1.00 97.94 82 SER A N 1
ATOM 642 C CA . SER A 1 82 ? 0.500 -11.753 1.375 1.00 97.94 82 SER A CA 1
ATOM 643 C C . SER A 1 82 ? -0.582 -12.387 0.493 1.00 97.94 82 SER A C 1
ATOM 645 O O . SER A 1 82 ? -0.254 -13.114 -0.444 1.00 97.94 82 SER A O 1
ATOM 647 N N . GL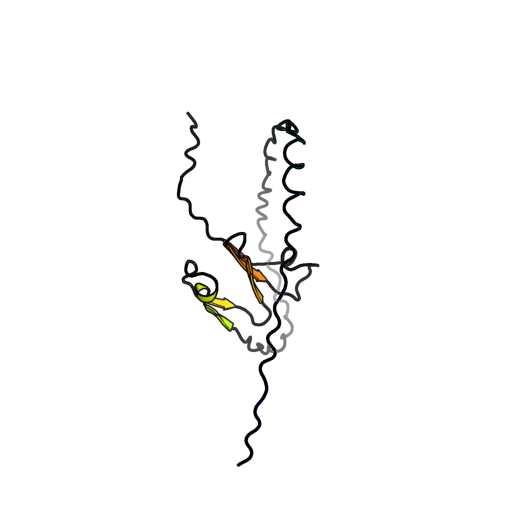U A 1 83 ? -1.859 -12.054 0.731 1.00 97.50 83 GLU A N 1
ATOM 648 C CA . GLU A 1 83 ? -2.994 -12.473 -0.100 1.00 97.50 83 GLU A CA 1
ATOM 649 C C . GLU A 1 83 ? -2.989 -11.819 -1.494 1.00 97.50 83 GLU A C 1
ATOM 651 O O . GLU A 1 83 ? -3.527 -12.394 -2.439 1.00 97.50 83 GLU A O 1
ATOM 656 N N . TYR A 1 84 ? -2.363 -10.643 -1.647 1.00 96.62 84 TYR A N 1
ATOM 657 C CA . TYR A 1 84 ? -2.239 -9.957 -2.941 1.00 96.62 84 TYR A CA 1
ATOM 658 C C . TYR A 1 84 ? -0.989 -10.398 -3.704 1.00 96.62 84 TYR A C 1
ATOM 660 O O . TYR A 1 84 ? -1.037 -10.621 -4.913 1.00 96.62 84 TYR A O 1
ATOM 668 N N . ASN A 1 85 ? 0.142 -10.511 -3.003 1.00 96.50 85 ASN A N 1
ATOM 669 C CA . ASN A 1 85 ? 1.401 -11.000 -3.554 1.00 96.50 85 ASN A CA 1
ATOM 670 C C . ASN A 1 85 ? 2.292 -11.525 -2.415 1.00 96.50 85 ASN A C 1
ATOM 672 O O . ASN A 1 85 ? 2.456 -10.862 -1.390 1.00 96.50 85 ASN A O 1
ATOM 676 N N . SER A 1 86 ? 2.905 -12.695 -2.611 1.00 96.75 86 SER A N 1
ATOM 677 C CA . SER A 1 86 ? 3.731 -13.385 -1.609 1.00 96.75 86 SER A CA 1
ATOM 678 C C . SER A 1 86 ? 4.979 -12.618 -1.161 1.00 96.75 86 SER A C 1
ATOM 680 O O . SER A 1 86 ? 5.571 -12.961 -0.137 1.00 96.75 86 SER A O 1
ATOM 682 N N . ASP A 1 87 ? 5.393 -11.595 -1.907 1.00 95.69 87 ASP A N 1
ATOM 683 C CA . ASP A 1 87 ? 6.512 -10.729 -1.536 1.00 95.69 87 ASP A CA 1
ATOM 684 C C . ASP A 1 87 ? 6.138 -9.740 -0.420 1.00 95.69 87 ASP A C 1
ATOM 686 O O . ASP A 1 87 ? 7.012 -9.254 0.299 1.00 95.69 87 ASP A O 1
ATOM 690 N N . TYR A 1 88 ? 4.846 -9.459 -0.222 1.00 96.94 88 TYR A N 1
ATOM 691 C CA . TYR A 1 88 ? 4.358 -8.581 0.840 1.00 96.94 88 TYR A CA 1
ATOM 692 C C . TYR A 1 88 ? 4.018 -9.366 2.109 1.00 96.94 88 TYR A C 1
ATOM 694 O O . TYR A 1 88 ? 2.862 -9.503 2.500 1.00 96.94 88 TYR A O 1
ATOM 702 N N . GLN A 1 89 ? 5.046 -9.868 2.792 1.00 97.19 89 GLN A N 1
ATOM 703 C CA . GLN A 1 89 ? 4.911 -10.688 4.007 1.00 97.19 89 GLN A CA 1
ATOM 704 C C . GLN A 1 89 ? 4.648 -9.853 5.272 1.00 97.19 89 GLN A C 1
ATOM 706 O O . GLN A 1 89 ? 5.315 -10.012 6.294 1.00 97.19 89 GLN A O 1
ATOM 711 N N . PHE A 1 90 ? 3.693 -8.927 5.208 1.00 97.69 90 PHE A N 1
ATOM 712 C CA . PHE A 1 90 ? 3.305 -8.098 6.344 1.00 97.69 90 PHE A CA 1
ATOM 713 C C . PHE A 1 90 ? 1.790 -7.922 6.426 1.00 97.69 90 PHE A C 1
ATOM 715 O O . PHE A 1 90 ? 1.052 -8.133 5.465 1.00 97.69 90 PHE A O 1
ATOM 722 N N . LYS A 1 91 ? 1.333 -7.505 7.607 1.00 98.44 91 LYS A N 1
ATOM 723 C CA . LYS A 1 91 ? -0.057 -7.129 7.868 1.00 98.44 91 LYS A CA 1
ATOM 724 C C . LYS A 1 91 ? -0.108 -5.686 8.340 1.00 98.44 91 LYS A C 1
ATOM 726 O O . LYS A 1 91 ? 0.825 -5.235 9.005 1.00 98.44 91 LYS A O 1
ATOM 731 N N . ALA A 1 92 ? -1.193 -4.979 8.046 1.00 97.75 92 ALA A N 1
ATOM 732 C CA . ALA A 1 92 ? -1.430 -3.654 8.612 1.00 97.75 92 ALA A CA 1
ATOM 733 C C . ALA A 1 92 ? -2.861 -3.506 9.115 1.00 97.75 92 ALA A C 1
ATOM 735 O O . ALA A 1 92 ? -3.782 -4.174 8.646 1.00 97.75 92 ALA A O 1
ATOM 736 N N . ILE A 1 93 ? -3.021 -2.605 10.078 1.00 97.81 93 ILE A N 1
ATOM 737 C CA . ILE A 1 93 ? -4.316 -2.161 10.576 1.00 97.81 93 ILE A CA 1
ATOM 738 C C . ILE A 1 93 ? -4.703 -0.929 9.760 1.00 97.81 93 ILE A C 1
ATOM 740 O O . ILE A 1 93 ? -3.983 0.068 9.764 1.00 97.81 93 ILE A O 1
ATOM 744 N N . ILE A 1 94 ? -5.824 -1.013 9.057 1.00 96.88 94 ILE A N 1
ATOM 745 C CA . ILE A 1 94 ? -6.302 0.008 8.131 1.00 96.88 94 ILE A CA 1
ATOM 746 C C . ILE A 1 94 ? -7.623 0.582 8.670 1.00 96.88 94 ILE A C 1
ATOM 748 O O . ILE A 1 94 ? -8.448 -0.176 9.198 1.00 96.88 94 ILE A O 1
ATOM 752 N N . PRO A 1 95 ? -7.842 1.909 8.593 1.00 96.12 95 PRO A N 1
ATOM 753 C CA . PRO A 1 95 ? -9.125 2.498 8.953 1.00 96.12 95 PRO A CA 1
ATOM 754 C C . PRO A 1 95 ? -10.263 1.960 8.067 1.00 96.12 95 PRO A C 1
ATOM 756 O O . PRO A 1 95 ? -10.032 1.584 6.920 1.00 96.12 95 PRO A O 1
ATOM 759 N N . PRO A 1 96 ? -11.506 1.933 8.563 1.00 93.69 96 PRO A N 1
ATOM 760 C CA . PRO A 1 96 ? -12.600 1.213 7.911 1.00 93.69 96 PRO A CA 1
ATOM 761 C C . PRO A 1 96 ? -13.061 1.869 6.605 1.00 93.69 96 PRO A C 1
ATOM 763 O O . PRO A 1 96 ? -13.678 1.214 5.773 1.00 93.69 96 PRO A O 1
ATOM 766 N N . ASN A 1 97 ? -12.779 3.160 6.435 1.00 95.19 97 ASN A N 1
ATOM 767 C CA . ASN A 1 97 ? -13.080 3.926 5.232 1.00 95.19 97 ASN A CA 1
ATOM 768 C C . ASN A 1 97 ? -12.019 3.766 4.140 1.00 95.19 97 ASN A C 1
ATOM 770 O O . ASN A 1 97 ? -12.248 4.233 3.037 1.00 95.19 97 ASN A O 1
ATOM 774 N N . TYR A 1 98 ? -10.879 3.128 4.406 1.00 96.88 98 TYR A N 1
ATOM 775 C CA . TYR A 1 98 ? -9.834 2.979 3.398 1.00 96.88 98 TYR A CA 1
ATOM 776 C C . TYR A 1 98 ? -10.030 1.694 2.593 1.00 96.88 98 TYR A C 1
ATOM 778 O O . TYR A 1 98 ? -10.403 0.645 3.119 1.00 96.88 98 TYR A O 1
ATOM 786 N N . GLN A 1 99 ? -9.720 1.780 1.306 1.00 96.75 99 GLN A N 1
ATOM 787 C CA . GLN A 1 99 ? -9.723 0.682 0.359 1.00 96.75 99 GLN A CA 1
ATOM 788 C C . GLN A 1 99 ? -8.288 0.292 -0.000 1.00 96.75 99 GLN A C 1
ATOM 790 O O . GLN A 1 99 ? -7.395 1.137 -0.054 1.00 96.75 99 GLN A O 1
ATOM 795 N N . VAL A 1 100 ? -8.083 -1.003 -0.246 1.00 97.38 100 VAL A N 1
ATOM 796 C CA . VAL A 1 100 ? -6.820 -1.566 -0.728 1.00 97.38 100 VAL A CA 1
ATOM 797 C C . VAL A 1 100 ? -7.007 -2.039 -2.166 1.00 97.38 100 VAL A C 1
ATOM 799 O O . VAL A 1 100 ? -7.944 -2.779 -2.459 1.00 97.38 100 VAL A O 1
ATOM 802 N N . GLU A 1 101 ? -6.111 -1.627 -3.056 1.00 97.00 101 GLU A N 1
ATOM 803 C CA . GLU A 1 101 ? -6.072 -2.053 -4.456 1.00 97.00 101 GLU A CA 1
ATOM 804 C C . GLU A 1 101 ? -4.672 -2.575 -4.797 1.00 97.00 101 GLU A C 1
ATOM 806 O O . GLU A 1 101 ? -3.671 -1.919 -4.510 1.00 97.00 101 GLU A O 1
ATOM 811 N N . TYR A 1 102 ? -4.595 -3.744 -5.437 1.00 97.25 102 TYR A N 1
ATOM 812 C CA . TYR A 1 102 ? -3.342 -4.281 -5.964 1.00 97.25 102 TYR A CA 1
ATOM 813 C C . TYR A 1 102 ? -3.244 -4.045 -7.474 1.00 97.25 102 TYR A C 1
ATOM 815 O O . TYR A 1 102 ? -4.067 -4.528 -8.254 1.00 97.25 102 TYR A O 1
ATOM 823 N N . VAL A 1 103 ? -2.216 -3.306 -7.894 1.00 95.31 103 VAL A N 1
ATOM 824 C CA . VAL A 1 103 ? -1.974 -2.948 -9.294 1.00 95.31 103 VAL A CA 1
ATOM 825 C C . VAL A 1 103 ? -0.919 -3.883 -9.882 1.00 95.31 103 VAL A C 1
ATOM 827 O O . VAL A 1 103 ? 0.283 -3.612 -9.834 1.00 95.31 103 VAL A O 1
ATOM 830 N N . ASN A 1 104 ? -1.385 -4.980 -10.487 1.00 94.94 104 ASN A N 1
ATOM 831 C CA . ASN A 1 104 ? -0.540 -6.053 -11.035 1.00 94.94 104 ASN A CA 1
ATOM 832 C C . ASN A 1 104 ? 0.581 -5.552 -11.965 1.00 94.94 104 ASN A C 1
ATOM 834 O O . ASN A 1 104 ? 1.696 -6.055 -11.913 1.00 94.94 104 ASN A O 1
ATOM 838 N N . VAL A 1 105 ? 0.300 -4.556 -12.817 1.00 94.62 105 VAL A N 1
ATOM 839 C CA . VAL A 1 105 ? 1.228 -4.087 -13.870 1.00 94.62 105 VAL A CA 1
ATOM 840 C C . VAL A 1 105 ? 2.523 -3.503 -13.300 1.00 94.62 105 VAL A C 1
ATOM 842 O O . VAL A 1 105 ? 3.571 -3.584 -13.936 1.00 94.62 105 VAL A O 1
ATOM 845 N N . ILE A 1 106 ? 2.459 -2.899 -12.115 1.00 93.12 106 ILE A N 1
ATOM 846 C CA . ILE A 1 106 ? 3.601 -2.231 -11.478 1.00 93.12 106 ILE A CA 1
ATOM 847 C C . ILE A 1 106 ? 3.991 -2.874 -10.147 1.00 93.12 106 ILE A C 1
ATOM 849 O O . ILE A 1 106 ? 4.848 -2.320 -9.455 1.00 93.12 106 ILE A O 1
ATOM 853 N N . GLU A 1 107 ? 3.381 -4.022 -9.826 1.00 95.38 107 GLU A N 1
ATOM 854 C CA . GLU A 1 107 ? 3.536 -4.757 -8.570 1.00 95.38 107 GLU A CA 1
ATOM 855 C C . GLU A 1 107 ? 3.483 -3.811 -7.364 1.00 95.38 107 GLU A C 1
ATOM 857 O O . GLU A 1 107 ? 4.467 -3.637 -6.640 1.00 95.38 107 GLU A O 1
ATOM 862 N N . SER A 1 108 ? 2.347 -3.131 -7.196 1.00 96.31 108 SER A N 1
ATOM 863 C CA . SER A 1 108 ? 2.153 -2.168 -6.111 1.00 96.31 108 SER A CA 1
ATOM 864 C C . SER A 1 108 ? 0.808 -2.315 -5.421 1.00 96.31 108 SER A C 1
ATOM 866 O O . SER A 1 108 ? -0.166 -2.772 -6.013 1.00 96.31 108 SER A O 1
ATOM 868 N N . ILE A 1 109 ? 0.754 -1.854 -4.178 1.00 97.81 109 ILE A N 1
ATOM 869 C CA . ILE A 1 109 ? -0.453 -1.748 -3.367 1.00 97.81 109 ILE A CA 1
ATOM 870 C C . ILE A 1 109 ? -0.776 -0.265 -3.167 1.00 97.81 109 ILE A C 1
ATOM 872 O O . ILE A 1 109 ? 0.083 0.499 -2.720 1.00 97.81 109 ILE A O 1
ATOM 876 N N . ASN A 1 110 ? -2.019 0.115 -3.449 1.00 97.56 110 ASN A N 1
ATOM 877 C CA . ASN A 1 110 ? -2.588 1.418 -3.120 1.00 97.56 110 ASN A CA 1
ATOM 878 C C . ASN A 1 110 ? -3.492 1.260 -1.896 1.00 97.56 110 ASN A C 1
ATOM 880 O O . ASN A 1 110 ? -4.309 0.341 -1.850 1.00 97.56 110 ASN A O 1
ATOM 884 N N . ILE A 1 111 ? -3.369 2.161 -0.924 1.00 97.75 111 ILE A N 1
ATOM 885 C CA . ILE A 1 111 ? -4.277 2.260 0.222 1.00 97.75 111 ILE A CA 1
ATOM 886 C C . ILE A 1 111 ? -4.803 3.693 0.260 1.00 97.75 111 ILE A C 1
ATOM 888 O O . ILE A 1 111 ? -4.024 4.623 0.477 1.00 97.75 111 ILE A O 1
ATOM 892 N N . TYR A 1 112 ? -6.097 3.885 0.030 1.00 97.19 112 TYR A N 1
ATOM 893 C CA . TYR A 1 112 ? -6.691 5.211 -0.173 1.00 97.19 112 TYR A CA 1
ATOM 894 C C . TYR A 1 112 ? -8.096 5.295 0.423 1.00 97.19 112 TYR A C 1
ATOM 896 O O . TYR A 1 112 ? -8.745 4.273 0.622 1.00 97.19 112 TYR A O 1
ATOM 904 N N . ASP A 1 113 ? -8.571 6.504 0.711 1.00 96.69 113 ASP A N 1
ATOM 905 C CA . ASP A 1 113 ? -9.967 6.743 1.091 1.00 96.69 113 ASP A CA 1
ATOM 906 C C . ASP A 1 113 ? -10.775 7.102 -0.171 1.00 96.69 113 ASP A C 1
ATOM 908 O O . ASP A 1 113 ? -10.539 8.166 -0.747 1.00 96.69 113 ASP A O 1
ATOM 912 N N . PRO A 1 11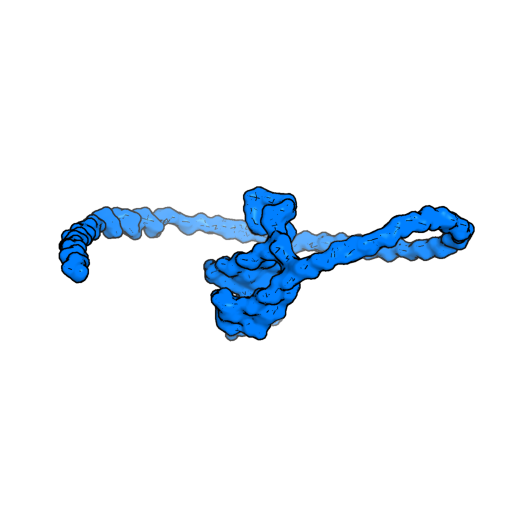4 ? -11.735 6.268 -0.619 1.00 95.88 114 PRO A N 1
ATOM 913 C CA . PRO A 1 114 ? -12.534 6.543 -1.806 1.00 95.88 114 PRO A CA 1
ATOM 914 C C . PRO A 1 114 ? -13.454 7.760 -1.642 1.00 95.88 114 PRO A C 1
ATOM 916 O O . PRO A 1 114 ? -13.996 8.226 -2.641 1.00 95.88 114 PRO A O 1
ATOM 919 N N . GLN A 1 115 ? -13.666 8.254 -0.416 1.00 95.38 115 GLN A N 1
ATOM 920 C CA . GLN A 1 115 ? -14.430 9.471 -0.132 1.00 95.38 115 GLN A CA 1
ATOM 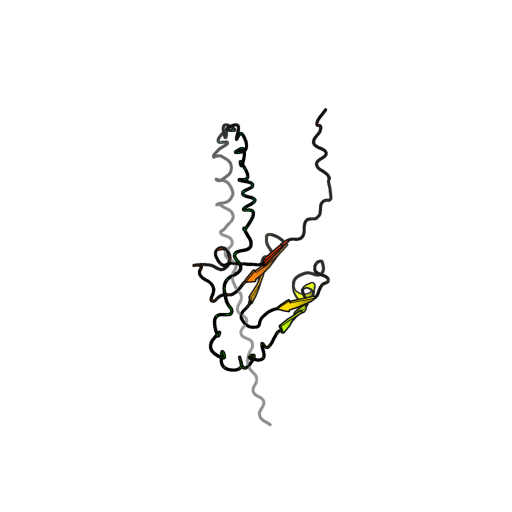921 C C . GLN A 1 115 ? -13.561 10.736 -0.123 1.00 95.38 115 GLN A C 1
ATOM 923 O O . GLN A 1 115 ? -14.103 11.838 -0.031 1.00 95.38 115 GLN A O 1
ATOM 928 N N . ALA A 1 116 ? -12.233 10.605 -0.208 1.00 95.56 116 ALA A N 1
ATOM 929 C CA . ALA A 1 116 ? -11.351 11.757 -0.319 1.00 95.56 116 ALA A CA 1
ATOM 930 C C . ALA A 1 116 ? -11.493 12.437 -1.690 1.00 95.56 116 ALA A C 1
ATOM 932 O O . ALA A 1 116 ? -11.864 11.814 -2.690 1.00 95.56 116 ALA A O 1
ATOM 933 N N . GLU A 1 117 ? -11.172 13.731 -1.736 1.00 95.56 117 GLU A N 1
ATOM 934 C CA . GLU A 1 117 ? -11.224 14.520 -2.966 1.00 95.56 117 GLU A CA 1
ATOM 935 C C . GLU A 1 117 ? -10.315 13.917 -4.052 1.00 95.56 117 GLU A C 1
ATOM 937 O O . GLU A 1 117 ? -9.140 13.636 -3.816 1.00 95.56 117 GLU A O 1
ATOM 942 N N . GLY A 1 118 ? -10.877 13.708 -5.246 1.00 92.19 118 GLY A N 1
ATOM 943 C CA . GLY A 1 118 ? -10.186 13.143 -6.407 1.00 92.19 118 GLY A CA 1
ATOM 944 C C . GLY A 1 118 ? -11.170 12.497 -7.386 1.00 92.19 118 GLY A C 1
ATOM 945 O O . GLY A 1 118 ? -12.172 11.919 -6.973 1.00 92.19 118 GLY A O 1
ATOM 946 N N . GLY A 1 119 ? -10.922 12.617 -8.695 1.00 89.19 119 GLY A N 1
ATOM 947 C CA . GLY A 1 119 ? -11.800 12.035 -9.724 1.00 89.19 119 GLY A CA 1
ATOM 948 C C . GLY A 1 119 ? -11.576 10.535 -9.949 1.00 89.19 119 GLY A C 1
ATOM 949 O O . GLY A 1 119 ? -12.479 9.831 -10.398 1.00 89.19 119 GLY A O 1
ATOM 950 N N . VAL A 1 120 ? -10.372 10.049 -9.636 1.00 89.50 120 VAL A N 1
ATOM 951 C CA . VAL A 1 120 ? -9.961 8.641 -9.726 1.00 89.50 120 VAL A CA 1
ATOM 952 C C . VAL A 1 120 ? -9.065 8.276 -8.532 1.00 89.50 120 VAL A C 1
ATOM 954 O O . VAL A 1 120 ? -8.438 9.175 -7.969 1.00 89.50 120 VAL A O 1
ATOM 957 N N . PRO A 1 121 ? -8.919 6.984 -8.170 1.00 86.12 121 PRO A N 1
ATOM 958 C CA . PRO A 1 121 ? -8.110 6.559 -7.018 1.00 86.12 121 PRO A CA 1
ATOM 959 C C . PRO A 1 121 ? -6.674 7.100 -7.010 1.00 86.12 121 PRO A C 1
ATOM 961 O O . PRO A 1 121 ? -6.125 7.420 -5.964 1.00 86.12 121 PRO A O 1
ATOM 964 N N . ARG A 1 122 ? -6.068 7.263 -8.194 1.00 87.81 122 ARG A N 1
ATOM 965 C CA . ARG A 1 122 ? -4.702 7.785 -8.333 1.00 87.81 122 ARG A CA 1
ATOM 966 C C . ARG A 1 122 ? -4.556 9.254 -7.918 1.00 87.81 122 ARG A C 1
ATOM 968 O O . ARG A 1 122 ? -3.455 9.650 -7.541 1.00 87.81 122 ARG A O 1
ATOM 975 N N . ASP A 1 123 ? -5.636 10.023 -8.004 1.00 90.50 123 ASP A N 1
ATOM 976 C CA . ASP A 1 123 ? -5.655 11.451 -7.677 1.00 90.50 123 ASP A CA 1
ATOM 977 C C . ASP A 1 123 ? -5.986 11.692 -6.197 1.00 90.50 123 ASP A C 1
ATOM 979 O O . ASP A 1 123 ? -5.776 12.792 -5.691 1.00 90.50 123 ASP A O 1
ATOM 983 N N . GLN A 1 124 ? -6.491 10.669 -5.499 1.00 93.50 124 GLN A N 1
ATOM 984 C CA . GLN A 1 124 ? -6.814 10.739 -4.078 1.00 93.50 124 GLN A CA 1
ATOM 985 C C . GLN A 1 124 ? -5.540 10.633 -3.219 1.00 93.50 124 GLN A C 1
ATOM 987 O O . GLN A 1 124 ? -4.578 9.955 -3.604 1.00 93.50 124 GLN A O 1
ATOM 992 N N . PRO A 1 125 ? -5.509 11.256 -2.025 1.00 94.06 125 PRO A N 1
ATOM 993 C CA . PRO A 1 125 ? -4.455 11.022 -1.046 1.00 94.06 125 PRO A CA 1
ATOM 994 C C . PRO A 1 125 ? -4.341 9.530 -0.721 1.00 94.06 125 PRO A C 1
ATOM 996 O O . PRO A 1 125 ? -5.297 8.902 -0.264 1.00 94.06 125 PRO A O 1
ATOM 999 N N . GLN A 1 126 ? -3.158 8.962 -0.946 1.00 95.25 126 GLN A N 1
ATOM 1000 C CA . GLN A 1 126 ? -2.951 7.522 -0.842 1.00 95.25 126 GLN A CA 1
ATOM 1001 C C . GLN A 1 126 ? -1.580 7.163 -0.276 1.00 95.25 126 GLN A C 1
ATOM 1003 O O . GLN A 1 126 ? -0.598 7.890 -0.439 1.00 95.25 126 GLN A O 1
ATOM 1008 N N . ILE A 1 127 ? -1.517 5.993 0.353 1.00 96.56 127 ILE A N 1
ATOM 1009 C CA . ILE A 1 127 ? -0.271 5.305 0.676 1.00 96.56 127 ILE A CA 1
ATOM 1010 C C . ILE A 1 127 ? 0.018 4.344 -0.473 1.00 96.56 127 ILE A C 1
ATOM 1012 O O . ILE A 1 127 ? -0.785 3.462 -0.776 1.00 96.56 127 ILE A O 1
ATOM 1016 N N . PHE A 1 128 ? 1.177 4.521 -1.099 1.00 95.75 128 PHE A N 1
ATOM 1017 C CA . PHE A 1 128 ? 1.622 3.722 -2.232 1.00 95.75 128 PHE A CA 1
ATOM 1018 C C . PHE A 1 128 ? 2.804 2.842 -1.821 1.00 95.75 128 PHE A C 1
ATOM 1020 O O . PHE A 1 128 ? 3.861 3.354 -1.451 1.00 95.75 128 PHE A O 1
ATOM 1027 N N . ILE A 1 129 ? 2.641 1.520 -1.894 1.00 96.25 129 ILE A N 1
ATOM 1028 C CA . ILE A 1 129 ? 3.677 0.549 -1.525 1.00 96.25 129 ILE A CA 1
ATOM 1029 C C . ILE A 1 129 ? 4.101 -0.210 -2.774 1.00 96.25 129 ILE A C 1
ATOM 1031 O O . ILE A 1 129 ? 3.319 -0.958 -3.356 1.00 96.25 129 ILE A O 1
ATOM 1035 N N . ARG A 1 130 ? 5.365 -0.069 -3.170 1.00 95.25 130 ARG A N 1
ATOM 1036 C CA . ARG A 1 130 ? 5.919 -0.750 -4.342 1.00 95.25 130 ARG A CA 1
ATOM 1037 C C . ARG A 1 130 ? 7.177 -1.518 -3.986 1.00 95.25 130 ARG A C 1
ATOM 1039 O O . ARG A 1 130 ? 8.071 -0.985 -3.331 1.00 95.25 130 ARG A O 1
ATOM 1046 N N . LYS A 1 131 ? 7.241 -2.767 -4.445 1.00 90.56 131 LYS A N 1
ATOM 1047 C CA . LYS A 1 131 ? 8.446 -3.585 -4.344 1.00 90.56 131 LYS A CA 1
ATOM 1048 C C . LYS A 1 131 ? 9.417 -3.169 -5.446 1.00 90.56 131 LYS A C 1
ATOM 1050 O O . LYS A 1 131 ? 9.040 -3.068 -6.611 1.00 90.56 131 LYS A O 1
ATOM 1055 N N . PHE A 1 132 ? 10.679 -2.979 -5.082 1.00 88.75 132 PHE A N 1
ATOM 1056 C CA . PHE A 1 132 ? 11.765 -2.822 -6.040 1.00 88.75 132 PHE A CA 1
ATOM 1057 C C . PHE A 1 132 ? 12.768 -3.949 -5.836 1.00 88.75 132 PHE A C 1
ATOM 1059 O O . PHE A 1 132 ? 13.363 -4.081 -4.769 1.00 88.75 132 PHE A O 1
ATOM 1066 N N . SER A 1 133 ? 12.964 -4.758 -6.873 1.00 85.00 133 SER A N 1
ATOM 1067 C CA . SER A 1 133 ? 14.040 -5.742 -6.913 1.00 85.00 133 SER A CA 1
ATOM 1068 C C . SER A 1 133 ? 15.257 -5.089 -7.556 1.00 85.00 133 SER A C 1
ATOM 1070 O O . SER A 1 133 ? 15.362 -5.004 -8.777 1.00 85.00 133 SER A O 1
ATOM 1072 N N . ALA A 1 134 ? 16.179 -4.598 -6.733 1.00 80.06 134 ALA A N 1
ATOM 1073 C CA . ALA A 1 134 ? 17.472 -4.128 -7.210 1.00 80.06 134 ALA A CA 1
ATOM 1074 C C . ALA A 1 134 ? 18.382 -5.340 -7.470 1.00 80.06 134 ALA A C 1
ATOM 1076 O O . ALA A 1 134 ? 19.194 -5.708 -6.628 1.00 80.06 134 ALA A O 1
ATOM 1077 N N . SER A 1 135 ? 18.225 -6.003 -8.620 1.00 67.25 135 SER A N 1
ATOM 1078 C CA . SER A 1 135 ? 19.136 -7.088 -9.030 1.00 67.25 135 SER A CA 1
ATOM 1079 C C . SER A 1 135 ? 20.480 -6.564 -9.537 1.00 67.25 135 SER A C 1
ATOM 1081 O O . SER A 1 135 ? 21.461 -7.301 -9.574 1.00 67.25 135 SER A O 1
ATOM 1083 N N . THR A 1 136 ? 20.524 -5.290 -9.922 1.00 58.22 136 THR A N 1
ATOM 1084 C CA . THR A 1 136 ? 21.705 -4.654 -10.492 1.00 58.22 136 THR A CA 1
ATOM 1085 C C . THR A 1 136 ? 21.790 -3.253 -9.920 1.00 58.22 136 THR A C 1
ATOM 1087 O O . THR A 1 136 ? 20.955 -2.400 -10.225 1.00 58.22 136 THR A O 1
ATOM 1090 N N . PHE A 1 137 ? 22.799 -2.995 -9.088 1.00 62.12 137 PHE A N 1
ATOM 1091 C CA . PHE A 1 137 ? 23.223 -1.619 -8.889 1.00 62.12 137 PHE A CA 1
ATOM 1092 C C . PHE A 1 137 ? 23.636 -1.109 -10.267 1.00 62.12 137 PHE A C 1
ATOM 1094 O O . PHE A 1 137 ? 24.578 -1.628 -10.864 1.00 62.12 137 PHE A O 1
ATOM 1101 N N . LEU A 1 138 ? 22.918 -0.113 -10.786 1.00 56.09 138 LEU A N 1
ATOM 1102 C CA . LEU A 1 138 ? 23.484 0.796 -11.772 1.00 56.09 138 LEU A CA 1
ATOM 1103 C C . LEU A 1 138 ? 24.644 1.489 -11.057 1.00 56.09 138 LEU A C 1
ATOM 1105 O O . LEU A 1 138 ? 24.496 2.582 -10.516 1.00 56.09 138 LEU A O 1
ATOM 1109 N N . THR A 1 139 ? 25.797 0.823 -10.990 1.00 63.91 139 THR A N 1
ATOM 1110 C CA . THR A 1 139 ? 27.064 1.506 -10.808 1.00 63.91 139 THR A CA 1
ATOM 1111 C C . THR A 1 139 ? 27.183 2.365 -12.049 1.00 63.91 139 THR A C 1
ATOM 1113 O O . THR A 1 139 ? 27.610 1.901 -13.106 1.00 63.91 139 THR A O 1
ATOM 1116 N N . LEU A 1 140 ? 26.674 3.595 -11.967 1.00 58.12 140 LEU A N 1
ATOM 1117 C CA . LEU A 1 140 ? 27.052 4.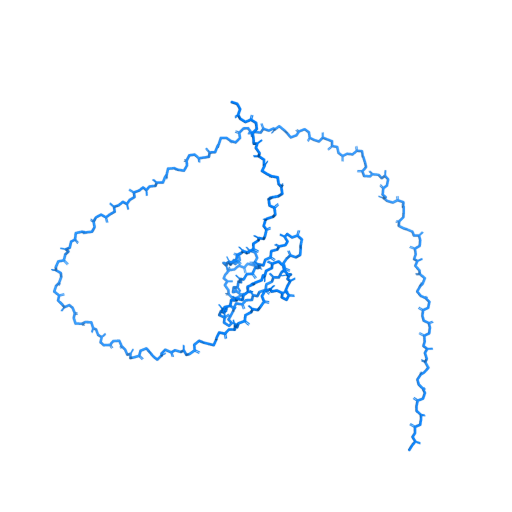625 -12.909 1.00 58.12 140 LEU A CA 1
ATOM 1118 C C . LEU A 1 140 ? 28.577 4.563 -12.957 1.00 58.12 140 LEU A C 1
ATOM 1120 O O . LEU A 1 140 ? 29.228 4.651 -11.915 1.00 58.12 140 LEU A O 1
ATOM 1124 N N . ASN A 1 141 ? 29.129 4.325 -14.145 1.00 61.06 141 ASN A N 1
ATOM 1125 C CA . ASN A 1 141 ? 30.559 4.444 -14.397 1.00 61.06 141 ASN A CA 1
ATOM 1126 C C . ASN A 1 141 ? 30.930 5.931 -14.272 1.00 61.06 141 ASN A C 1
ATOM 1128 O O . ASN A 1 141 ? 31.255 6.576 -15.262 1.00 61.06 141 ASN A O 1
ATOM 1132 N N . THR A 1 142 ? 30.787 6.525 -13.090 1.00 58.94 142 THR A N 1
ATOM 1133 C CA . THR A 1 142 ? 31.356 7.832 -12.794 1.00 58.94 142 THR A CA 1
ATOM 1134 C C . THR A 1 142 ? 32.778 7.581 -12.336 1.00 58.94 142 THR A C 1
ATOM 1136 O O . THR A 1 142 ? 33.012 7.186 -11.192 1.00 58.94 142 THR A O 1
ATOM 1139 N N . VAL A 1 143 ? 33.684 7.734 -13.301 1.00 50.41 143 VAL A N 1
ATOM 1140 C CA . VAL A 1 143 ? 35.094 8.067 -13.087 1.00 50.41 143 VAL A CA 1
ATOM 1141 C C . VAL A 1 143 ? 35.185 9.559 -12.801 1.00 50.41 143 VAL A C 1
ATOM 1143 O O . VAL A 1 143 ? 34.440 10.310 -13.473 1.00 50.41 143 VAL A O 1
#

Foldseek 3Di:
DDDDDDDDDDDDDDDDPPPPPPPPPPPPDDPDPPDDDPPPDPPPPDPPPPDDDDDDPDDDDPPPPDPPPPPDPFDWDKDQCVVLPVVRRDIDTAGPQWDWDQDVVQRKIWIFRPPADDPDSVRGDIDIGGDDDCPDPPPPPPD

Radius of gyration: 29.94 Å; chains: 1; bounding box: 74×75×74 Å

Sequence (143 aa):
MNHHNQHFGDRKKRVPVFIFLFVMTAILTGCQHEKSAVNTPPIIEVPNQSTTSTPTTALPDLQPEQPPIVAEKKVYTTVDFSEYNSDYQFKAIIPPNYQVEYVNVIESINIYDPQAEGGVPRDQPQIFIRKFSASTFLTLNTV